Protein AF-A0A015M2F9-F1 (afdb_monomer_lite)

pLDDT: mean 75.0, std 17.31, range [36.25, 96.94]

InterPro domains:
  IPR008906 HAT, C-terminal dimerisation domain [PF05699] (77-139)
  IPR012337 Ribonuclease H-like superfamily [SSF53098] (21-145)

Foldseek 3Di:
DLLVVLLVVCCVVPVDDPCNLVLVLLCLLPLVSLVPDDVVSLPLCSNVVLVCSVDPDPLQVVLSVVSSPDDPVPCDPDPSLVVLVVCCVVRVVVSVSSNVRVVVSQGSVSSVVVVVVVVVVVPPDPDDDDPVNVVVVVVCVVVVPPD

Organism: Rhizophagus irregularis (strain DAOM 197198w) (NCBI:txid1432141)

Secondary structure (DSSP, 8-state):
-HHHHHHHHHHHH-TT-TTHHHHHHGGGGSHHHHHT--TTTT-GGGGTTSHHHHS--HHHHHHHHHHHH---TT-SS--HHHHHHHHTTT-HHHHHHHHHHTTSS--HHHHHHHHHHHHHHHSS------HHHHHHHHHHHHHTT--

Radius of gyration: 17.8 Å; chains: 1; bounding box: 52×30×32 Å

Sequence (147 aa):
MAFEVAYNKFIAHIPNHPSRPLFNACQVFNPKYIYAGDLLRKNIRQYSVIKEFTNPSDDLLQEWGIYCGLENEFLGEIELDQYWLNKMTQLPILSNIALDYIWLPISSCSVERSFSMYNSLLDNDRQNLSKDSLKRLSMMYFNGRRI

Structure (mmCIF, N/CA/C/O backbone):
data_AF-A0A015M2F9-F1
#
_entry.id   AF-A0A015M2F9-F1
#
loop_
_atom_site.group_PDB
_atom_site.id
_atom_site.type_symbol
_atom_site.label_atom_id
_atom_site.label_alt_id
_atom_site.label_comp_id
_atom_site.label_asym_id
_atom_site.label_entity_id
_atom_site.label_seq_id
_atom_site.pdbx_PDB_ins_code
_atom_site.Cartn_x
_atom_site.Cartn_y
_atom_site.Cartn_z
_atom_site.occupancy
_atom_site.B_iso_or_equiv
_atom_site.auth_seq_id
_atom_site.auth_comp_id
_atom_site.auth_asym_id
_atom_site.auth_atom_id
_atom_site.pdbx_PDB_model_num
ATOM 1 N N . MET A 1 1 ? 3.790 6.806 -15.519 1.00 59.09 1 MET A N 1
ATOM 2 C CA . MET A 1 1 ? 4.178 7.615 -14.320 1.00 59.09 1 MET A CA 1
ATOM 3 C C . MET A 1 1 ? 5.608 7.289 -13.894 1.00 59.09 1 MET A C 1
ATOM 5 O O . MET A 1 1 ? 6.146 6.282 -14.328 1.00 59.09 1 MET A O 1
ATOM 9 N N . ALA A 1 2 ? 6.235 8.092 -13.037 1.00 64.56 2 ALA A N 1
ATOM 10 C CA . ALA A 1 2 ? 7.643 7.922 -12.672 1.00 64.56 2 ALA A CA 1
ATOM 11 C C . ALA A 1 2 ? 7.963 6.571 -11.969 1.00 64.56 2 ALA A C 1
ATOM 13 O O . ALA A 1 2 ? 9.016 5.982 -12.206 1.00 64.56 2 ALA A O 1
ATOM 14 N N . PHE A 1 3 ? 7.013 6.021 -11.198 1.00 70.38 3 PHE A N 1
ATOM 15 C CA . PHE A 1 3 ? 7.086 4.651 -10.663 1.00 70.38 3 PHE A CA 1
ATOM 16 C C . PHE A 1 3 ? 7.137 3.590 -11.772 1.00 70.38 3 PHE A C 1
ATOM 18 O O . PHE A 1 3 ? 7.937 2.667 -11.718 1.00 70.38 3 PHE A O 1
ATOM 25 N N . GLU A 1 4 ? 6.298 3.724 -12.796 1.00 71.56 4 GLU A N 1
ATOM 26 C CA . GLU A 1 4 ? 6.176 2.757 -13.892 1.00 71.56 4 GLU A CA 1
ATOM 27 C C . GLU A 1 4 ? 7.462 2.678 -14.722 1.00 71.56 4 GLU A C 1
ATOM 29 O O . GLU A 1 4 ? 7.908 1.591 -15.071 1.00 71.56 4 GLU A O 1
ATOM 34 N N . VAL A 1 5 ? 8.116 3.821 -14.956 1.00 68.94 5 VAL A N 1
ATOM 35 C CA . VAL A 1 5 ? 9.429 3.881 -15.619 1.00 68.94 5 VAL A CA 1
ATOM 36 C C . VAL A 1 5 ? 10.488 3.148 -14.789 1.00 68.94 5 VAL A C 1
ATOM 38 O O . VAL A 1 5 ? 11.214 2.303 -15.318 1.00 68.94 5 VAL A O 1
ATOM 41 N N . ALA A 1 6 ? 10.548 3.417 -13.481 1.00 66.81 6 ALA A N 1
ATOM 42 C CA . ALA A 1 6 ? 11.460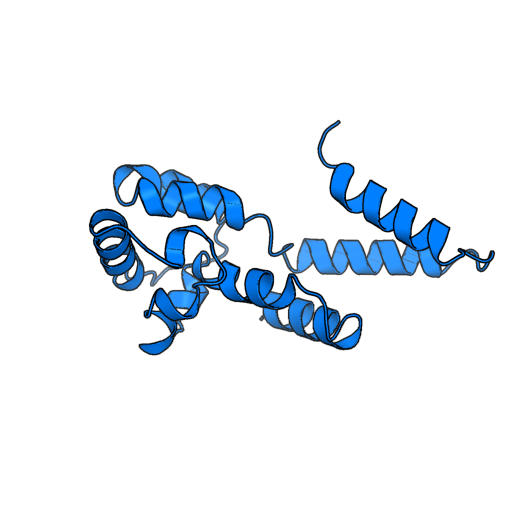 2.739 -12.562 1.00 66.81 6 ALA A CA 1
ATOM 43 C C . ALA A 1 6 ? 11.191 1.227 -12.486 1.00 66.81 6 ALA A C 1
ATOM 45 O O . ALA A 1 6 ? 12.122 0.424 -12.558 1.00 66.81 6 ALA A O 1
ATOM 46 N N . TYR A 1 7 ? 9.921 0.833 -12.401 1.00 72.31 7 TYR A N 1
ATOM 47 C CA . TYR A 1 7 ? 9.493 -0.557 -12.319 1.00 72.31 7 TYR A CA 1
ATOM 48 C C . TYR A 1 7 ? 9.793 -1.323 -13.611 1.00 72.31 7 TYR A C 1
ATOM 50 O O . TYR A 1 7 ? 10.344 -2.420 -13.557 1.00 72.31 7 TYR A O 1
ATOM 58 N N . ASN A 1 8 ? 9.541 -0.727 -14.778 1.00 76.06 8 ASN A N 1
ATOM 59 C CA . ASN A 1 8 ? 9.890 -1.323 -16.068 1.00 76.06 8 ASN A CA 1
ATOM 60 C C . ASN A 1 8 ? 11.405 -1.511 -16.208 1.00 76.06 8 ASN A C 1
ATOM 62 O O . ASN A 1 8 ? 11.859 -2.568 -16.651 1.00 76.06 8 ASN A O 1
ATOM 66 N N . LYS A 1 9 ? 12.205 -0.534 -15.762 1.00 70.44 9 LYS A N 1
ATOM 67 C CA . LYS A 1 9 ? 13.667 -0.660 -15.749 1.00 70.44 9 LYS A CA 1
ATOM 68 C C . LYS A 1 9 ? 14.135 -1.753 -14.785 1.00 70.44 9 LYS A C 1
ATOM 70 O O . LYS A 1 9 ? 15.009 -2.538 -15.146 1.00 70.44 9 LYS A O 1
ATOM 75 N N . PHE A 1 10 ? 13.532 -1.847 -13.601 1.00 66.81 10 PHE A N 1
ATOM 76 C CA . PHE A 1 10 ? 13.793 -2.918 -12.639 1.00 66.81 10 PHE A CA 1
ATOM 77 C C . PHE A 1 10 ? 13.478 -4.301 -13.224 1.00 66.81 10 PHE A C 1
ATOM 79 O O . PHE A 1 10 ? 14.321 -5.191 -13.151 1.00 66.81 10 PHE A O 1
ATOM 86 N N . ILE A 1 11 ? 12.325 -4.472 -13.878 1.00 73.31 11 ILE A N 1
ATOM 87 C CA . ILE A 1 11 ? 11.947 -5.733 -14.537 1.00 73.31 11 ILE A CA 1
ATOM 88 C C . ILE A 1 11 ? 12.934 -6.097 -15.646 1.00 73.31 11 ILE A C 1
ATOM 90 O O . ILE A 1 11 ? 13.329 -7.256 -15.746 1.00 73.31 11 ILE A O 1
ATOM 94 N N . ALA A 1 12 ? 13.341 -5.125 -16.465 1.00 74.31 12 ALA A N 1
ATOM 95 C CA . ALA A 1 12 ? 14.251 -5.367 -17.580 1.00 74.31 12 ALA A CA 1
ATOM 96 C C . ALA A 1 12 ? 15.630 -5.876 -17.123 1.00 74.31 12 ALA A C 1
ATOM 98 O O . ALA A 1 12 ? 16.240 -6.689 -17.812 1.00 74.31 12 ALA A O 1
ATOM 99 N N . HIS A 1 13 ? 16.112 -5.427 -15.959 1.00 67.81 13 HIS A N 1
ATOM 100 C CA . HIS A 1 13 ? 17.440 -5.789 -15.451 1.00 67.81 13 HIS A CA 1
ATOM 101 C C . HIS A 1 13 ? 17.403 -6.936 -14.428 1.00 67.81 13 HIS A C 1
ATOM 103 O O . HIS A 1 13 ? 18.392 -7.650 -14.277 1.00 67.81 13 HIS A O 1
ATOM 109 N N . ILE A 1 14 ? 16.283 -7.127 -13.719 1.00 68.12 14 ILE A N 1
ATOM 110 C CA . ILE A 1 14 ? 16.127 -8.133 -12.659 1.00 68.12 14 ILE A CA 1
ATOM 111 C C . ILE A 1 14 ? 14.732 -8.793 -12.740 1.00 68.12 14 ILE A C 1
ATOM 113 O O . ILE A 1 14 ? 13.891 -8.622 -11.853 1.00 68.12 14 ILE A O 1
ATOM 117 N N . PRO A 1 15 ? 14.460 -9.586 -13.793 1.00 67.69 15 PRO A N 1
ATOM 118 C CA . PRO A 1 15 ? 13.108 -10.060 -14.107 1.00 67.69 15 PRO A CA 1
ATOM 119 C C . PRO A 1 15 ? 12.476 -10.944 -13.016 1.00 67.69 15 PRO A C 1
ATOM 121 O O . PRO A 1 15 ? 11.257 -10.900 -12.824 1.00 67.69 15 PRO A O 1
ATOM 124 N N . ASN A 1 16 ? 13.304 -11.686 -12.268 1.00 74.31 16 ASN A N 1
ATOM 125 C CA . ASN A 1 16 ? 12.890 -12.709 -11.296 1.00 74.31 16 ASN A CA 1
ATOM 126 C C . ASN A 1 16 ? 13.272 -12.366 -9.843 1.00 74.31 16 ASN A C 1
ATOM 128 O O . ASN A 1 16 ? 13.545 -13.262 -9.045 1.00 74.31 16 ASN A O 1
ATOM 132 N N . HIS A 1 17 ? 13.347 -11.081 -9.483 1.00 73.38 17 HIS A N 1
ATOM 133 C CA . HIS A 1 17 ? 13.670 -10.705 -8.106 1.00 73.38 17 HIS A CA 1
ATOM 134 C C . HIS A 1 17 ? 12.547 -11.116 -7.130 1.00 73.38 17 HIS A C 1
ATOM 136 O O . HIS A 1 17 ? 11.394 -10.737 -7.357 1.00 73.38 17 HIS A O 1
ATOM 142 N N . PRO A 1 18 ? 12.848 -11.795 -6.006 1.00 74.25 18 PRO A N 1
ATOM 143 C CA . PRO A 1 18 ? 11.828 -12.274 -5.066 1.00 74.25 18 PRO A CA 1
ATOM 144 C C . PRO A 1 18 ? 10.995 -11.144 -4.442 1.00 74.25 18 PRO A C 1
ATOM 146 O O . PRO A 1 18 ? 9.813 -11.323 -4.176 1.00 74.25 18 PRO A O 1
ATOM 149 N N . SER A 1 19 ? 11.566 -9.949 -4.271 1.00 76.38 19 SER A N 1
ATOM 150 C CA . SER A 1 19 ? 10.847 -8.790 -3.715 1.00 76.38 19 SER A CA 1
ATOM 151 C C . SER A 1 19 ? 9.974 -8.040 -4.730 1.00 76.38 19 SER A C 1
ATOM 153 O O . SER A 1 19 ? 9.294 -7.092 -4.348 1.00 76.38 19 SER A O 1
ATOM 155 N N . ARG A 1 20 ? 9.975 -8.420 -6.019 1.00 76.88 20 ARG A N 1
ATOM 156 C CA . ARG A 1 20 ? 9.211 -7.725 -7.074 1.00 76.88 20 ARG A CA 1
ATOM 157 C C . ARG A 1 20 ? 7.718 -7.562 -6.739 1.00 76.88 20 ARG A C 1
ATOM 159 O O . ARG A 1 20 ? 7.216 -6.450 -6.913 1.00 76.88 20 ARG A O 1
ATOM 166 N N . PRO A 1 21 ? 7.002 -8.595 -6.251 1.00 83.81 21 PRO A N 1
ATOM 167 C CA . PRO A 1 21 ? 5.589 -8.450 -5.915 1.00 83.81 21 PRO A CA 1
ATOM 168 C C . PRO A 1 21 ? 5.372 -7.455 -4.770 1.00 83.81 21 PRO A C 1
ATOM 170 O O . PRO A 1 21 ? 4.435 -6.666 -4.829 1.00 83.81 21 PRO A O 1
ATOM 173 N N . LEU A 1 22 ? 6.279 -7.426 -3.785 1.00 85.38 22 LEU A N 1
ATOM 174 C CA . LEU A 1 22 ? 6.220 -6.484 -2.668 1.00 85.38 22 LEU A CA 1
ATOM 175 C C . LEU A 1 22 ? 6.406 -5.036 -3.135 1.00 85.38 22 LEU A C 1
ATOM 177 O O . LEU A 1 22 ? 5.606 -4.175 -2.776 1.00 85.38 22 LEU A O 1
ATOM 181 N N . PHE A 1 23 ? 7.407 -4.774 -3.983 1.00 81.19 23 PHE A N 1
ATOM 182 C CA . PHE A 1 23 ? 7.621 -3.445 -4.569 1.00 81.19 23 PHE A CA 1
ATOM 183 C C . PHE A 1 23 ? 6.381 -2.941 -5.310 1.00 81.19 23 PHE A C 1
ATOM 185 O O . PHE A 1 23 ? 6.009 -1.778 -5.174 1.00 81.19 23 PHE A O 1
ATOM 192 N N . ASN A 1 24 ? 5.732 -3.817 -6.079 1.00 83.62 24 ASN A N 1
ATOM 193 C CA . ASN A 1 24 ? 4.510 -3.461 -6.787 1.00 83.62 24 ASN A CA 1
ATOM 194 C C . ASN A 1 24 ? 3.339 -3.207 -5.824 1.00 83.62 24 ASN A C 1
ATOM 196 O O . ASN A 1 24 ? 2.587 -2.256 -6.023 1.00 83.62 24 ASN A O 1
ATOM 200 N N . ALA A 1 25 ? 3.201 -4.026 -4.778 1.00 89.19 25 ALA A N 1
ATOM 201 C CA . ALA A 1 25 ? 2.131 -3.899 -3.795 1.00 89.19 25 ALA A CA 1
ATOM 202 C C . ALA A 1 25 ? 2.232 -2.618 -2.957 1.00 89.19 25 ALA A C 1
ATOM 204 O O . ALA A 1 25 ? 1.205 -2.032 -2.646 1.00 89.19 25 ALA A O 1
ATOM 205 N N . CYS A 1 26 ? 3.435 -2.117 -2.659 1.00 88.94 26 CYS A N 1
ATOM 206 C CA . CYS A 1 26 ? 3.612 -0.885 -1.874 1.00 88.94 26 CYS A CA 1
ATOM 207 C C . CYS A 1 26 ? 3.002 0.367 -2.531 1.00 88.94 26 CYS A C 1
ATOM 209 O O . CYS A 1 26 ? 2.800 1.373 -1.854 1.00 88.94 26 CYS A O 1
ATOM 211 N N . GLN A 1 27 ? 2.664 0.320 -3.827 1.00 87.50 27 GLN A N 1
ATOM 212 C CA . GLN A 1 27 ? 1.944 1.409 -4.493 1.00 87.50 27 GLN A CA 1
ATOM 213 C C . GLN A 1 27 ? 0.598 1.728 -3.844 1.00 87.50 27 GLN A C 1
ATOM 215 O O . GLN A 1 27 ? 0.134 2.857 -3.965 1.00 87.50 27 GLN A O 1
ATOM 220 N N . VAL A 1 28 ? -0.012 0.779 -3.132 1.00 90.62 28 VAL A N 1
ATOM 221 C CA . VAL A 1 28 ? -1.265 1.013 -2.404 1.00 90.62 28 VAL A CA 1
ATOM 222 C C . VAL A 1 28 ? -1.174 2.117 -1.376 1.00 90.62 28 VAL A C 1
ATOM 224 O O . VAL A 1 28 ? -2.187 2.730 -1.083 1.00 90.62 28 VAL A O 1
ATOM 227 N N . PHE A 1 29 ? 0.021 2.399 -0.858 1.00 90.81 29 PHE A N 1
ATOM 228 C CA . PHE A 1 29 ? 0.218 3.483 0.093 1.00 90.81 29 PHE A CA 1
ATOM 229 C C . PHE A 1 29 ? 0.318 4.852 -0.583 1.00 90.81 29 PHE A C 1
ATOM 231 O O . PHE A 1 29 ? 0.441 5.869 0.093 1.00 90.81 29 PHE A O 1
ATOM 238 N N . ASN A 1 30 ? 0.274 4.906 -1.916 1.00 87.88 30 ASN A N 1
ATOM 239 C CA . ASN A 1 30 ? 0.141 6.142 -2.663 1.00 87.88 30 ASN A CA 1
ATOM 240 C C . ASN A 1 30 ? -1.352 6.434 -2.903 1.00 87.88 30 ASN A C 1
ATOM 242 O O . ASN A 1 30 ? -1.988 5.742 -3.704 1.00 87.88 30 ASN A O 1
ATOM 246 N N . PRO A 1 31 ? -1.914 7.500 -2.308 1.00 87.12 31 PRO A N 1
ATOM 247 C CA . PRO A 1 31 ? -3.329 7.836 -2.470 1.00 87.12 31 PRO A CA 1
ATOM 248 C C . PRO A 1 31 ? -3.744 8.045 -3.934 1.00 87.12 31 PRO A C 1
ATOM 250 O O . PRO A 1 31 ? -4.853 7.679 -4.319 1.00 87.12 31 PRO A O 1
ATOM 253 N N . LYS A 1 32 ? -2.835 8.535 -4.794 1.00 84.88 32 LYS A N 1
ATOM 254 C CA . LYS A 1 32 ? -3.093 8.673 -6.239 1.00 84.88 32 LYS A CA 1
ATOM 255 C C . LYS A 1 32 ? -3.318 7.326 -6.920 1.00 84.88 32 LYS A C 1
ATOM 257 O O . LYS A 1 32 ? -4.110 7.236 -7.853 1.00 84.88 32 LYS A O 1
ATOM 262 N N . TYR A 1 33 ? -2.606 6.291 -6.480 1.00 85.94 33 TYR A N 1
ATOM 263 C CA . TYR A 1 33 ? -2.677 4.960 -7.077 1.00 85.94 33 TYR A CA 1
ATOM 264 C C . TYR A 1 33 ? -4.020 4.279 -6.788 1.00 85.94 33 TYR A C 1
ATOM 266 O O . TYR A 1 33 ? -4.614 3.689 -7.697 1.00 85.94 33 TYR A O 1
ATOM 274 N N . ILE A 1 34 ? -4.504 4.408 -5.548 1.00 87.44 34 ILE A N 1
ATOM 275 C CA . ILE A 1 34 ? -5.816 3.904 -5.122 1.00 87.44 34 ILE A CA 1
ATOM 276 C C . ILE A 1 34 ? -6.945 4.711 -5.759 1.00 87.44 34 ILE A C 1
ATOM 278 O O . ILE A 1 34 ? -7.897 4.123 -6.268 1.00 87.44 34 ILE A O 1
ATOM 282 N N . TYR A 1 35 ? -6.819 6.041 -5.794 1.00 84.56 35 TYR A N 1
ATOM 283 C CA . TYR A 1 35 ? -7.818 6.915 -6.408 1.00 84.56 35 TYR A CA 1
ATOM 284 C C . TYR A 1 35 ? -7.989 6.645 -7.910 1.00 84.56 35 TYR A C 1
ATOM 286 O O . TYR A 1 35 ? -9.106 6.491 -8.389 1.00 84.56 35 TYR A O 1
ATOM 294 N N . ALA A 1 36 ? -6.885 6.506 -8.652 1.00 82.56 36 ALA A N 1
ATOM 295 C CA . ALA A 1 36 ? -6.906 6.179 -10.081 1.00 82.56 36 ALA A CA 1
ATOM 296 C C . ALA A 1 36 ? -7.204 4.692 -10.372 1.00 82.56 36 ALA A C 1
ATOM 298 O O . ALA A 1 36 ? -6.989 4.222 -11.492 1.00 82.56 36 ALA A O 1
ATOM 299 N N . GLY A 1 37 ? -7.565 3.915 -9.349 1.00 79.81 37 GLY A N 1
ATOM 300 C CA . GLY A 1 37 ? -7.796 2.480 -9.415 1.00 79.81 37 GLY A CA 1
ATOM 301 C C . GLY A 1 37 ? -9.245 2.094 -9.662 1.00 79.81 37 GLY A C 1
ATOM 302 O O . GLY A 1 37 ? -10.172 2.818 -9.312 1.00 79.81 37 GLY A O 1
ATOM 303 N N . ASP A 1 38 ? -9.432 0.903 -10.222 1.00 83.75 38 ASP A N 1
ATOM 304 C CA . ASP A 1 38 ? -10.727 0.234 -10.268 1.00 83.75 38 ASP A CA 1
ATOM 305 C C . ASP A 1 38 ? -11.063 -0.428 -8.915 1.00 83.75 38 ASP A C 1
ATOM 307 O O . ASP A 1 38 ? -10.301 -0.373 -7.944 1.00 83.75 38 ASP A O 1
ATOM 311 N N . LEU A 1 39 ? -12.218 -1.095 -8.845 1.00 82.19 39 LEU A N 1
ATOM 312 C CA . LEU A 1 39 ? -12.631 -1.849 -7.657 1.00 82.19 39 LEU A CA 1
ATOM 313 C C . LEU A 1 39 ? -11.634 -2.956 -7.276 1.00 82.19 39 LEU A C 1
ATOM 315 O O . LEU A 1 39 ? -11.541 -3.308 -6.101 1.00 82.19 39 LEU A O 1
ATOM 319 N N . LEU A 1 40 ? -10.862 -3.484 -8.233 1.00 85.56 40 LEU A N 1
ATOM 320 C CA . LEU A 1 40 ? -9.843 -4.494 -7.956 1.00 85.56 40 LEU A CA 1
ATOM 321 C C . LEU A 1 40 ? -8.677 -3.900 -7.162 1.00 85.56 40 LEU A C 1
ATOM 323 O O . LEU A 1 40 ? -8.223 -4.540 -6.215 1.00 85.56 40 LEU A O 1
ATOM 327 N N . ARG A 1 41 ? -8.248 -2.663 -7.454 1.00 88.12 41 ARG A N 1
ATOM 328 C CA . ARG A 1 41 ? -7.225 -1.972 -6.640 1.00 88.12 41 ARG A CA 1
ATOM 329 C C . ARG A 1 41 ? -7.673 -1.675 -5.211 1.00 88.12 41 ARG A C 1
ATOM 331 O O . ARG A 1 41 ? -6.841 -1.490 -4.332 1.00 88.12 41 ARG A O 1
ATOM 338 N N . LYS A 1 42 ? -8.982 -1.645 -4.962 1.00 90.19 42 LYS A N 1
ATOM 339 C CA . LYS A 1 42 ? -9.551 -1.461 -3.619 1.00 90.19 42 LYS A CA 1
ATOM 340 C C . LYS A 1 42 ? -9.692 -2.777 -2.851 1.00 90.19 42 LYS A C 1
ATOM 342 O O . LYS A 1 42 ? -10.065 -2.765 -1.681 1.00 90.19 42 LYS A O 1
ATOM 347 N N . ASN A 1 43 ? -9.381 -3.921 -3.461 1.00 92.38 43 ASN A N 1
ATOM 348 C CA . ASN A 1 43 ? -9.394 -5.206 -2.775 1.00 92.38 43 ASN A CA 1
ATOM 349 C C . ASN A 1 43 ? -8.058 -5.446 -2.058 1.00 92.38 43 ASN A C 1
ATOM 351 O O . ASN A 1 43 ? -7.075 -5.845 -2.681 1.00 92.38 43 ASN A O 1
ATOM 355 N N . ILE A 1 44 ? -8.047 -5.277 -0.732 1.00 93.44 44 ILE A N 1
ATOM 356 C CA . ILE A 1 44 ? -6.862 -5.459 0.125 1.00 93.44 44 ILE A CA 1
ATOM 357 C C . ILE A 1 44 ? -6.159 -6.813 -0.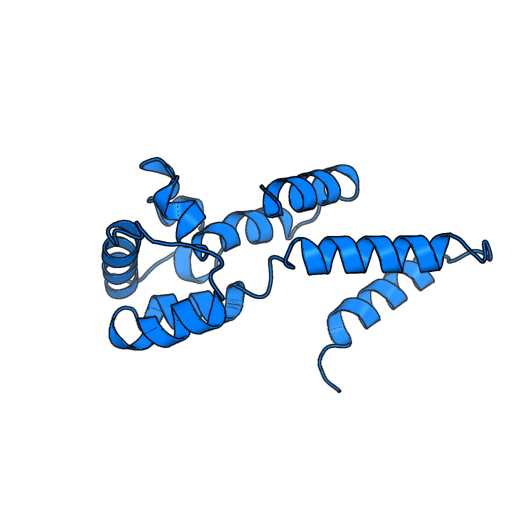087 1.00 93.44 44 ILE A C 1
ATOM 359 O O . ILE A 1 44 ? -4.934 -6.901 -0.016 1.00 93.44 44 ILE A O 1
ATOM 363 N N . ARG A 1 45 ? -6.910 -7.870 -0.435 1.00 92.44 45 ARG A N 1
ATOM 364 C CA . ARG A 1 45 ? -6.368 -9.226 -0.629 1.00 92.44 45 ARG A CA 1
ATOM 365 C C . ARG A 1 45 ? -5.474 -9.348 -1.864 1.00 92.44 45 ARG A C 1
ATOM 367 O O . ARG A 1 45 ? -4.683 -10.282 -1.930 1.00 92.44 45 ARG A O 1
ATOM 374 N N . GLN A 1 46 ? -5.551 -8.412 -2.816 1.00 91.88 46 GLN A N 1
ATOM 375 C CA . GLN A 1 46 ? -4.621 -8.345 -3.956 1.00 91.88 46 GLN A CA 1
ATOM 376 C C . GLN A 1 46 ? -3.180 -8.054 -3.517 1.00 91.88 46 GLN A C 1
ATOM 378 O O . GLN A 1 46 ? -2.231 -8.303 -4.257 1.00 91.88 46 GLN A O 1
ATOM 383 N N . TYR A 1 47 ? -3.015 -7.548 -2.297 1.00 93.25 47 TYR A N 1
ATOM 384 C CA . TYR A 1 47 ? -1.752 -7.078 -1.755 1.00 93.25 47 TYR A CA 1
ATOM 385 C C . TYR A 1 47 ? -1.273 -7.947 -0.591 1.00 93.25 47 TYR A C 1
ATOM 387 O O . TYR A 1 47 ? -0.486 -7.491 0.231 1.00 93.25 47 TYR A O 1
ATOM 395 N N . SER A 1 48 ? -1.688 -9.219 -0.543 1.00 92.94 48 SER A N 1
ATOM 396 C CA . SER A 1 48 ? -1.345 -10.173 0.524 1.00 92.94 48 SER A CA 1
ATOM 397 C C . SER A 1 48 ? 0.156 -10.452 0.669 1.00 92.94 48 SER A C 1
ATOM 399 O O . SER A 1 48 ? 0.572 -11.071 1.638 1.00 92.94 48 SER A O 1
ATOM 401 N N . VAL A 1 49 ? 0.991 -10.004 -0.273 1.00 90.50 49 VAL A N 1
ATOM 402 C CA . VAL A 1 49 ? 2.453 -10.003 -0.109 1.00 90.50 49 VAL A CA 1
ATOM 403 C C . VAL A 1 49 ? 2.916 -9.064 1.018 1.00 90.50 49 VAL A C 1
ATOM 405 O O . VAL A 1 49 ? 3.996 -9.256 1.573 1.00 90.50 49 VAL A O 1
ATOM 408 N N . ILE A 1 50 ? 2.106 -8.063 1.374 1.00 92.12 50 ILE A N 1
ATOM 409 C CA . ILE A 1 50 ? 2.261 -7.278 2.600 1.00 92.12 50 ILE A CA 1
ATOM 410 C C . ILE A 1 50 ? 1.763 -8.156 3.749 1.00 92.12 50 ILE A C 1
ATOM 412 O O . ILE A 1 50 ? 0.628 -8.642 3.723 1.00 92.12 50 ILE A O 1
ATOM 416 N N . LYS A 1 51 ? 2.627 -8.400 4.741 1.00 92.56 51 LYS A N 1
ATOM 417 C CA . LYS A 1 51 ? 2.385 -9.409 5.787 1.00 92.56 51 LYS A CA 1
ATOM 418 C C . LYS A 1 51 ? 1.078 -9.133 6.542 1.00 92.56 51 LYS A C 1
ATOM 420 O O . LYS A 1 51 ? 0.315 -10.059 6.801 1.00 92.56 51 LYS A O 1
ATOM 425 N N . GLU A 1 52 ? 0.774 -7.866 6.808 1.00 94.44 52 GLU A N 1
ATOM 426 C CA . GLU A 1 52 ? -0.424 -7.425 7.525 1.00 94.44 52 GLU A CA 1
ATOM 427 C C . GLU A 1 52 ? -1.706 -7.636 6.713 1.00 94.44 52 GLU A C 1
ATOM 429 O O . GLU A 1 52 ? -2.786 -7.773 7.281 1.00 94.44 52 GLU A O 1
ATOM 434 N N . PHE A 1 53 ? -1.602 -7.716 5.385 1.00 94.69 53 PHE A N 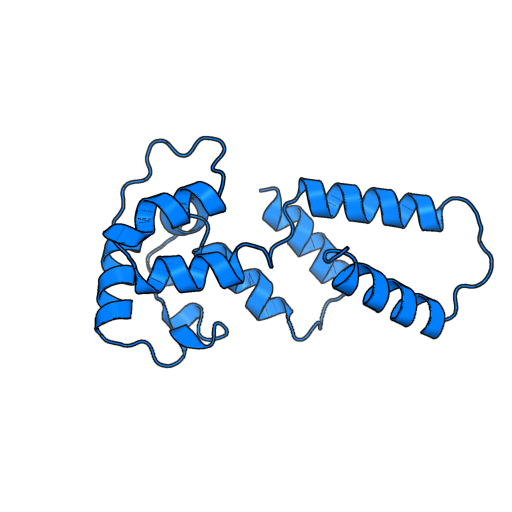1
ATOM 435 C CA . PHE A 1 53 ? -2.745 -7.890 4.487 1.00 94.69 53 PHE A CA 1
ATOM 436 C C . PHE A 1 53 ? -3.042 -9.358 4.166 1.00 94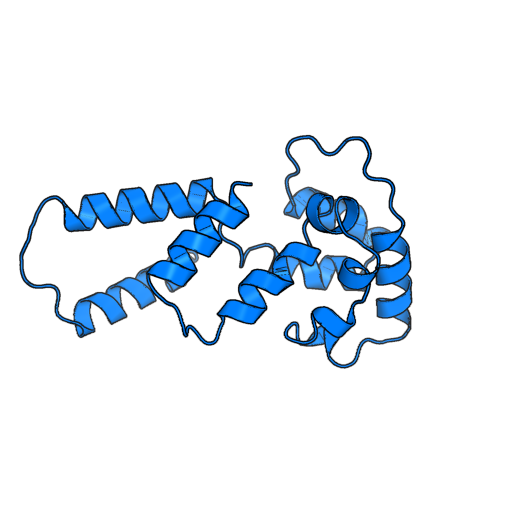.69 53 PHE A C 1
ATOM 438 O O . PHE A 1 53 ? -4.062 -9.652 3.545 1.00 94.69 53 PHE A O 1
ATOM 445 N N . THR A 1 54 ? -2.187 -10.299 4.587 1.00 93.19 54 THR A N 1
ATOM 446 C CA . THR A 1 54 ? -2.458 -11.739 4.428 1.00 93.19 54 THR A CA 1
ATOM 447 C C . THR A 1 54 ? -3.669 -12.173 5.255 1.00 93.19 54 THR A C 1
ATOM 449 O O . THR A 1 54 ? -4.509 -12.931 4.773 1.00 93.19 54 THR A O 1
ATOM 452 N N . ASN A 1 55 ? -3.765 -11.682 6.492 1.00 92.69 55 ASN A N 1
ATOM 453 C CA . ASN A 1 55 ? -4.869 -11.961 7.405 1.00 92.69 55 ASN A CA 1
ATOM 454 C C . ASN A 1 55 ? -5.220 -10.686 8.193 1.00 92.69 55 ASN A C 1
ATOM 456 O O . ASN A 1 55 ? -4.818 -10.563 9.353 1.00 92.69 55 ASN A O 1
ATOM 460 N N . PRO A 1 56 ? -5.882 -9.709 7.546 1.00 93.75 56 PRO A N 1
ATOM 461 C CA . PRO A 1 56 ? -6.160 -8.418 8.159 1.00 93.75 56 PRO A CA 1
ATOM 462 C C . PRO A 1 56 ? -7.181 -8.565 9.291 1.00 93.75 56 PRO A C 1
ATOM 464 O O . PRO A 1 56 ? -8.115 -9.360 9.187 1.00 93.75 56 PRO A O 1
ATOM 467 N N . SER A 1 57 ? -7.012 -7.784 10.359 1.00 95.38 57 SER A N 1
ATOM 468 C CA . SER A 1 57 ? -8.036 -7.642 11.397 1.00 95.38 57 SER A CA 1
ATOM 469 C C . SER A 1 57 ? -9.252 -6.881 10.866 1.00 95.38 57 SER A C 1
ATOM 471 O O . SER A 1 57 ? -9.154 -6.147 9.879 1.00 95.38 57 SER A O 1
ATOM 473 N N . ASP A 1 58 ? -10.389 -7.007 11.551 1.00 96.19 58 ASP A N 1
ATOM 474 C CA . ASP A 1 58 ? -11.599 -6.250 11.211 1.00 96.19 58 ASP A CA 1
ATOM 475 C C . ASP A 1 58 ? -11.359 -4.732 11.286 1.00 96.19 58 ASP A C 1
ATOM 477 O O . ASP A 1 58 ? -11.785 -4.000 10.392 1.00 96.19 58 ASP A O 1
ATOM 481 N N . ASP A 1 59 ? -10.578 -4.271 12.270 1.00 96.44 59 ASP A N 1
ATOM 482 C CA . ASP A 1 59 ? -10.178 -2.863 12.398 1.00 96.44 59 ASP A CA 1
ATOM 483 C C . ASP A 1 59 ? -9.374 -2.389 11.175 1.00 96.44 59 ASP A C 1
ATOM 485 O O . ASP A 1 59 ? -9.631 -1.320 10.620 1.00 96.44 59 ASP A O 1
ATOM 489 N N . LEU A 1 60 ? -8.437 -3.212 10.686 1.00 96.00 60 LEU A N 1
ATOM 490 C CA . LEU A 1 60 ? -7.654 -2.893 9.491 1.00 96.00 60 LEU A CA 1
ATOM 491 C C . LEU A 1 60 ? -8.527 -2.884 8.228 1.00 96.00 60 LEU A C 1
ATOM 493 O O . LEU A 1 60 ? -8.333 -2.042 7.352 1.00 96.00 60 LEU A O 1
ATOM 497 N N . LEU A 1 61 ? -9.501 -3.793 8.123 1.00 96.12 61 LEU A N 1
ATOM 498 C CA . LEU A 1 61 ? -10.467 -3.797 7.021 1.00 96.12 61 LEU A CA 1
ATOM 499 C C . LEU A 1 61 ? -11.339 -2.536 7.031 1.00 96.12 61 LEU A C 1
ATOM 501 O O . LEU A 1 61 ? -11.608 -1.970 5.968 1.00 96.12 61 LEU A O 1
ATOM 505 N N . GLN A 1 62 ? -11.749 -2.077 8.215 1.00 96.00 62 GLN A N 1
ATOM 506 C CA . GLN A 1 62 ? -12.503 -0.840 8.377 1.00 96.00 62 GLN A CA 1
ATOM 507 C C . GLN A 1 62 ? -11.674 0.376 7.947 1.00 96.00 62 GLN A C 1
ATOM 509 O O . GLN A 1 62 ? -12.133 1.165 7.117 1.00 96.00 62 GLN A O 1
ATOM 514 N N . GLU A 1 63 ? -10.446 0.508 8.452 1.00 96.81 63 GLU A N 1
ATOM 515 C CA . GLU A 1 63 ? -9.532 1.586 8.062 1.00 96.81 63 GLU A CA 1
ATOM 516 C C . GLU A 1 63 ? -9.241 1.578 6.558 1.00 96.81 63 GLU A C 1
ATOM 518 O O . GLU A 1 63 ? -9.264 2.621 5.903 1.00 96.81 63 GLU A O 1
ATOM 523 N N . TRP A 1 64 ? -9.034 0.396 5.976 1.00 95.50 64 TRP A N 1
ATOM 524 C CA . TRP A 1 64 ? -8.839 0.239 4.539 1.00 95.50 64 TRP A CA 1
ATOM 525 C C . TRP A 1 64 ? -10.047 0.722 3.728 1.00 95.50 64 TRP A C 1
ATOM 527 O O . TRP A 1 64 ? -9.881 1.400 2.709 1.00 95.50 64 TRP A O 1
ATOM 537 N N . GLY A 1 65 ? -11.264 0.412 4.183 1.00 93.50 65 GLY A N 1
ATOM 538 C CA . GLY A 1 65 ? -12.499 0.894 3.568 1.00 93.50 65 GLY A CA 1
ATOM 539 C C . GLY A 1 65 ? -12.593 2.420 3.577 1.00 93.50 65 GLY A C 1
ATOM 540 O O . GLY A 1 65 ? -12.891 3.021 2.542 1.00 93.50 65 GLY A O 1
ATOM 541 N N . ILE A 1 66 ? -12.261 3.047 4.712 1.00 93.56 66 ILE A N 1
ATOM 542 C CA . ILE A 1 66 ? -12.198 4.509 4.845 1.00 93.56 66 ILE A CA 1
ATOM 543 C C . ILE A 1 66 ? -11.164 5.072 3.868 1.00 93.56 66 ILE A C 1
ATOM 545 O O . ILE A 1 66 ? -11.490 5.956 3.081 1.00 93.56 66 ILE A O 1
ATOM 549 N N . TYR A 1 67 ? -9.945 4.527 3.864 1.00 93.25 67 TYR A N 1
ATOM 550 C CA . TYR A 1 67 ? -8.861 4.958 2.982 1.00 93.25 67 TYR A CA 1
ATOM 551 C C . TYR A 1 67 ? -9.248 4.903 1.497 1.00 93.25 67 TYR A C 1
ATOM 553 O O . TYR A 1 67 ? -9.047 5.872 0.766 1.00 93.25 67 TYR A O 1
ATOM 561 N N . CYS A 1 68 ? -9.876 3.808 1.060 1.00 91.12 68 CYS A N 1
ATOM 562 C CA . CYS A 1 68 ? -10.345 3.626 -0.317 1.00 91.12 68 CYS A CA 1
ATOM 563 C C . CYS A 1 68 ? -11.498 4.560 -0.723 1.00 91.12 68 CYS A C 1
ATOM 565 O O . CYS A 1 68 ? -11.768 4.712 -1.924 1.00 91.12 68 CYS A O 1
ATOM 567 N N . GLY A 1 69 ? -12.209 5.116 0.260 1.00 88.19 69 GLY A N 1
ATOM 568 C CA . GLY A 1 69 ? -13.300 6.071 0.090 1.00 88.19 69 GLY A CA 1
ATOM 569 C C . GLY A 1 69 ? -12.879 7.535 0.228 1.00 88.19 69 GLY A C 1
ATOM 570 O O . GLY A 1 69 ? -13.703 8.408 -0.019 1.00 88.19 69 GLY A O 1
ATOM 571 N N . LEU A 1 70 ? -11.627 7.825 0.602 1.00 86.62 70 LEU A N 1
ATOM 572 C CA . LEU A 1 70 ? -11.144 9.202 0.677 1.00 86.62 70 LEU A CA 1
ATOM 573 C C . LEU A 1 70 ? -11.096 9.815 -0.728 1.00 86.62 70 LEU A C 1
ATOM 575 O O . LEU A 1 70 ? -10.308 9.403 -1.586 1.00 86.62 70 LEU A O 1
ATOM 579 N N . GLU A 1 71 ? -11.918 10.837 -0.944 1.00 70.94 71 GLU A N 1
ATOM 580 C CA . GLU A 1 71 ? -11.812 11.720 -2.098 1.00 70.94 71 GLU A CA 1
ATOM 581 C C . GLU A 1 71 ? -10.523 12.524 -1.961 1.00 70.94 71 GLU A C 1
ATOM 583 O O . GLU A 1 71 ? -10.385 13.408 -1.117 1.00 70.94 71 GLU A O 1
ATOM 588 N N . ASN A 1 72 ? -9.530 12.169 -2.769 1.00 66.62 72 ASN A N 1
ATOM 589 C CA . ASN A 1 72 ? -8.262 12.873 -2.795 1.00 66.62 72 ASN A CA 1
ATOM 590 C C . ASN A 1 72 ? -8.191 13.759 -4.054 1.00 66.62 72 ASN A C 1
ATOM 592 O O . ASN A 1 72 ? -7.284 13.635 -4.874 1.00 66.62 72 ASN A O 1
ATOM 596 N N . GLU A 1 73 ? -9.177 14.640 -4.238 1.00 55.12 73 GLU A N 1
ATOM 597 C CA . GLU A 1 73 ? -9.323 15.459 -5.455 1.00 55.12 73 GLU A CA 1
ATOM 598 C C . GLU A 1 73 ? -8.194 16.497 -5.659 1.00 55.12 73 GLU A C 1
ATOM 600 O O . GLU A 1 73 ? -8.035 17.027 -6.754 1.00 55.12 73 GLU A O 1
ATOM 605 N N . PHE A 1 74 ? -7.339 16.734 -4.654 1.00 53.28 74 PHE A N 1
ATOM 606 C CA . PHE A 1 74 ? -6.280 17.761 -4.672 1.00 53.28 74 PHE A CA 1
ATOM 607 C C . PHE A 1 74 ? -4.866 17.223 -4.438 1.00 53.28 74 PHE A C 1
ATOM 609 O O . PHE A 1 74 ? -4.029 17.839 -3.778 1.00 53.28 74 PHE A O 1
ATOM 616 N N . LEU A 1 75 ? -4.562 16.052 -4.981 1.00 61.16 75 LEU A N 1
ATOM 617 C CA . LEU A 1 75 ? -3.236 15.470 -4.830 1.00 61.16 75 LEU A CA 1
ATOM 618 C C . LEU A 1 75 ? -2.233 16.080 -5.820 1.00 61.16 75 LEU A C 1
ATOM 620 O O . LEU A 1 75 ? -1.937 15.503 -6.871 1.00 61.16 75 LEU A O 1
ATOM 624 N N . GLY A 1 76 ? -1.675 17.236 -5.455 1.00 63.19 76 GLY A N 1
ATOM 625 C CA . GLY A 1 76 ? -0.432 17.773 -6.023 1.00 63.19 76 GLY A CA 1
ATOM 626 C C . GLY A 1 76 ? 0.765 16.842 -5.771 1.00 63.19 76 GLY A C 1
ATOM 627 O O . GLY A 1 76 ? 0.612 15.623 -5.681 1.00 63.19 76 GLY A O 1
ATOM 628 N N . GLU A 1 77 ? 1.988 17.355 -5.676 1.00 65.31 77 GLU A N 1
ATOM 629 C CA . GLU A 1 77 ? 3.082 16.537 -5.131 1.00 65.31 77 GLU A CA 1
ATOM 630 C C . GLU A 1 77 ? 2.783 16.232 -3.656 1.00 65.31 77 GLU A C 1
ATOM 632 O O . GLU A 1 77 ? 2.622 17.143 -2.852 1.00 65.31 77 GLU A O 1
ATOM 637 N N . ILE A 1 78 ? 2.619 14.948 -3.321 1.00 70.31 78 ILE A N 1
ATOM 638 C CA . ILE A 1 78 ? 2.355 14.506 -1.949 1.00 70.31 78 ILE A CA 1
ATOM 639 C C . ILE A 1 78 ? 3.642 13.927 -1.390 1.00 70.31 78 ILE A C 1
ATOM 641 O O . ILE A 1 78 ? 4.161 12.940 -1.919 1.00 70.31 78 ILE A O 1
ATOM 645 N N . GLU A 1 79 ? 4.086 14.481 -0.275 1.00 82.44 79 GLU A N 1
ATOM 646 C CA . GLU A 1 79 ? 5.024 13.813 0.617 1.00 82.44 79 GLU A CA 1
ATOM 647 C C . GLU A 1 79 ? 4.274 12.699 1.359 1.00 82.44 79 GLU A C 1
ATOM 649 O O . GLU A 1 79 ? 3.398 12.954 2.190 1.00 82.44 79 GLU A O 1
ATOM 654 N N . LEU A 1 80 ? 4.532 11.444 0.969 1.00 84.50 80 LEU A N 1
ATOM 655 C CA . LEU A 1 80 ? 3.792 10.283 1.477 1.00 84.50 80 LEU A CA 1
ATOM 656 C C . LEU A 1 80 ? 3.946 10.126 2.993 1.00 84.50 80 LEU A C 1
ATOM 658 O O . LEU A 1 80 ? 2.989 9.751 3.662 1.00 84.50 80 LEU A O 1
ATOM 662 N N . ASP A 1 81 ? 5.117 10.437 3.539 1.00 87.75 81 ASP A N 1
ATOM 663 C CA . ASP A 1 81 ? 5.367 10.437 4.977 1.00 87.75 81 ASP A CA 1
ATOM 664 C C . ASP A 1 81 ? 4.446 11.433 5.690 1.00 87.75 81 ASP A C 1
ATOM 666 O O . ASP A 1 81 ? 3.702 11.031 6.582 1.00 87.75 81 ASP A O 1
ATOM 670 N N . GLN A 1 82 ? 4.388 12.690 5.239 1.00 87.31 82 GLN A N 1
ATOM 671 C CA . GLN A 1 82 ? 3.501 13.700 5.827 1.00 87.31 82 GLN A CA 1
ATOM 672 C C . GLN A 1 82 ? 2.027 13.312 5.696 1.00 87.31 82 GLN A C 1
ATOM 674 O O . GLN A 1 82 ? 1.248 13.483 6.635 1.00 87.31 82 GLN A O 1
ATOM 679 N N . TYR A 1 83 ? 1.637 12.739 4.555 1.00 89.44 83 TYR A N 1
ATOM 680 C CA . TYR A 1 83 ? 0.284 12.229 4.360 1.00 89.44 83 TYR A CA 1
ATOM 681 C C . TYR A 1 83 ? -0.085 11.182 5.418 1.00 89.44 83 TYR A C 1
ATOM 683 O O . TYR A 1 83 ? -1.110 11.322 6.087 1.00 89.44 83 TYR A O 1
ATOM 691 N N . TRP A 1 84 ? 0.749 10.157 5.606 1.00 92.19 84 TRP A N 1
ATOM 692 C CA . TRP A 1 84 ? 0.456 9.065 6.536 1.00 92.19 84 TRP A CA 1
ATOM 693 C C . TRP A 1 84 ? 0.575 9.480 8.005 1.00 92.19 84 TRP A C 1
ATOM 695 O O . TRP A 1 84 ? -0.236 9.027 8.817 1.00 92.19 84 TRP A O 1
ATOM 705 N N . LEU A 1 85 ? 1.487 10.402 8.337 1.00 92.25 85 LEU A N 1
ATOM 706 C CA . LE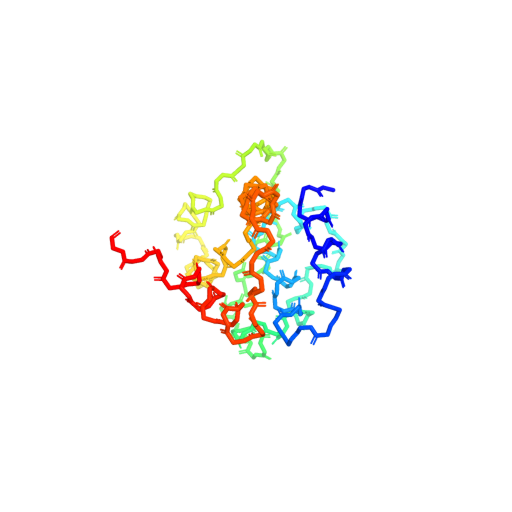U A 1 85 ? 1.561 11.029 9.661 1.00 92.25 85 LEU A CA 1
ATOM 707 C C . LEU A 1 85 ? 0.256 11.775 9.992 1.00 92.25 85 LEU A C 1
ATOM 709 O O . LEU A 1 85 ? -0.320 11.562 11.057 1.00 92.25 85 LEU A O 1
ATOM 713 N N . ASN A 1 86 ? -0.268 12.573 9.056 1.00 91.38 86 ASN A N 1
ATOM 714 C CA . ASN A 1 86 ? -1.522 13.314 9.239 1.00 91.38 86 ASN A CA 1
ATOM 715 C C . ASN A 1 86 ? -2.754 12.403 9.348 1.00 91.38 86 ASN A C 1
ATOM 717 O O . ASN A 1 86 ? -3.788 12.813 9.877 1.00 91.38 86 ASN A O 1
ATOM 721 N N . LYS A 1 87 ? -2.662 11.166 8.849 1.00 91.38 87 LYS A N 1
ATOM 722 C CA . LYS A 1 87 ? -3.736 10.169 8.913 1.00 91.38 87 LYS A CA 1
ATOM 723 C C . LYS A 1 87 ? -3.695 9.273 10.145 1.00 91.38 87 LYS A C 1
ATOM 725 O O . LYS A 1 87 ? -4.677 8.576 10.366 1.00 91.38 87 LYS A O 1
ATOM 730 N N . MET A 1 88 ? -2.668 9.351 10.996 1.00 92.31 88 MET A N 1
ATOM 731 C CA . MET A 1 88 ? -2.557 8.490 12.184 1.00 92.31 88 MET A CA 1
ATOM 732 C C . MET A 1 88 ? -3.748 8.573 13.145 1.00 92.31 88 MET A C 1
ATOM 734 O O . MET A 1 88 ? -4.052 7.595 13.816 1.00 92.31 88 MET A O 1
ATOM 738 N N . THR A 1 89 ? -4.430 9.715 13.233 1.00 92.31 89 THR A N 1
ATOM 739 C CA . THR A 1 89 ? -5.613 9.856 14.099 1.00 92.31 89 THR A CA 1
ATOM 740 C C . THR A 1 89 ? -6.855 9.179 13.522 1.00 92.31 89 THR A C 1
ATOM 742 O O . THR A 1 89 ? -7.707 8.729 14.281 1.00 92.31 89 THR A O 1
ATOM 745 N N . GLN A 1 90 ? -6.968 9.111 12.193 1.00 93.25 90 GLN A N 1
ATOM 746 C CA . GLN A 1 90 ? -8.117 8.544 11.482 1.00 93.25 90 GLN A CA 1
ATOM 747 C C . GLN A 1 90 ? -7.907 7.067 11.122 1.00 93.25 90 GLN A C 1
ATOM 749 O O . GLN A 1 90 ? -8.870 6.308 11.092 1.00 93.25 90 GLN A O 1
ATOM 754 N N . LEU A 1 91 ? -6.667 6.691 10.810 1.00 95.62 91 LEU A N 1
ATOM 755 C CA . LEU A 1 91 ? -6.246 5.395 10.279 1.00 95.62 91 LEU A CA 1
ATOM 756 C C . LEU A 1 91 ? -4.990 4.899 11.026 1.00 95.62 91 LEU A C 1
ATOM 758 O O . LEU A 1 91 ? -3.928 4.761 10.414 1.00 95.62 91 LEU A O 1
ATOM 762 N N . PRO A 1 92 ? -5.037 4.725 12.359 1.00 96.06 92 PRO A N 1
ATOM 763 C CA . PRO A 1 92 ? -3.848 4.432 13.157 1.00 96.06 92 PRO A CA 1
ATOM 764 C C . PRO A 1 92 ? -3.123 3.148 12.740 1.00 96.06 92 PRO A C 1
ATOM 766 O O . PRO A 1 92 ? -1.890 3.124 12.738 1.00 96.06 92 PRO A O 1
ATOM 769 N N . ILE A 1 93 ? -3.837 2.082 12.379 1.00 96.94 93 ILE A N 1
ATOM 770 C CA . ILE A 1 93 ? -3.213 0.806 12.007 1.00 96.94 93 ILE A CA 1
ATOM 771 C C . ILE A 1 93 ? -2.580 0.926 10.617 1.00 96.94 93 ILE A C 1
ATOM 773 O O . ILE A 1 93 ? -1.396 0.636 10.436 1.00 96.94 93 ILE A O 1
ATOM 777 N N . LEU A 1 94 ? -3.347 1.401 9.639 1.00 95.75 94 LEU A N 1
ATOM 778 C CA . LEU A 1 94 ? -2.930 1.519 8.250 1.00 95.75 94 LEU A CA 1
ATOM 779 C C . LEU A 1 94 ? -1.813 2.552 8.080 1.00 95.75 94 LEU A C 1
ATOM 781 O O . LEU A 1 94 ? -0.889 2.294 7.314 1.00 95.75 94 LEU A O 1
ATOM 785 N N . SER A 1 95 ? -1.846 3.674 8.808 1.00 94.75 95 SER A N 1
ATOM 786 C CA . SER A 1 95 ? -0.761 4.662 8.803 1.00 94.75 95 SER A CA 1
ATOM 787 C C . SER A 1 95 ? 0.552 4.079 9.309 1.00 94.75 95 SER A C 1
ATOM 789 O O . SER A 1 95 ? 1.587 4.319 8.693 1.00 94.75 95 SER A O 1
ATOM 791 N N . ASN A 1 96 ? 0.531 3.297 10.393 1.00 95.25 96 ASN A N 1
ATOM 792 C CA . ASN A 1 96 ? 1.746 2.660 10.905 1.00 95.25 96 ASN A CA 1
ATOM 793 C C . ASN A 1 96 ? 2.337 1.685 9.883 1.00 95.25 96 ASN A C 1
ATOM 795 O O . ASN A 1 96 ? 3.526 1.754 9.586 1.00 95.25 96 ASN A O 1
ATOM 799 N N . ILE A 1 97 ? 1.492 0.847 9.276 1.00 94.38 97 ILE A N 1
ATOM 800 C CA . ILE A 1 97 ? 1.922 -0.064 8.209 1.00 94.38 97 ILE A CA 1
ATOM 801 C C . ILE A 1 97 ? 2.484 0.745 7.034 1.00 94.38 97 ILE A C 1
ATOM 803 O O . ILE A 1 97 ? 3.581 0.480 6.555 1.00 94.38 97 ILE A O 1
ATOM 807 N N . ALA A 1 98 ? 1.774 1.771 6.572 1.00 92.56 98 ALA A N 1
ATOM 808 C CA . ALA A 1 98 ? 2.218 2.577 5.446 1.00 92.56 98 ALA A CA 1
ATOM 809 C C . ALA A 1 98 ? 3.599 3.198 5.688 1.00 92.56 98 ALA A C 1
ATOM 811 O O . ALA A 1 98 ? 4.453 3.127 4.807 1.00 92.56 98 ALA A O 1
ATOM 812 N N . LEU A 1 99 ? 3.850 3.742 6.881 1.00 91.12 99 LEU A N 1
ATOM 813 C CA . LEU A 1 99 ? 5.136 4.344 7.244 1.00 91.12 99 LEU A CA 1
ATOM 814 C C . LEU A 1 99 ? 6.305 3.342 7.207 1.00 91.12 99 LEU A C 1
ATOM 816 O O . LEU A 1 99 ? 7.421 3.748 6.879 1.00 91.12 99 LEU A O 1
ATOM 820 N N . ASP A 1 100 ? 6.057 2.049 7.438 1.00 90.19 100 ASP A N 1
ATOM 821 C CA . ASP A 1 100 ? 7.064 0.990 7.282 1.00 90.19 100 ASP A CA 1
ATOM 822 C C . ASP A 1 100 ? 7.379 0.691 5.804 1.00 90.19 100 ASP A C 1
ATOM 824 O O . ASP A 1 100 ? 8.514 0.359 5.448 1.00 90.19 100 ASP A O 1
ATOM 828 N N . TYR A 1 101 ? 6.386 0.822 4.919 1.00 87.31 101 TYR A N 1
ATOM 829 C CA . TYR A 1 101 ? 6.464 0.361 3.529 1.00 87.31 101 TYR A CA 1
ATOM 830 C C . TYR A 1 101 ? 6.702 1.470 2.492 1.00 87.31 101 TYR A C 1
ATOM 832 O O . TYR A 1 101 ? 7.240 1.183 1.420 1.00 87.31 101 TYR A O 1
ATOM 840 N N . ILE A 1 102 ? 6.362 2.733 2.774 1.00 85.12 102 ILE A N 1
ATOM 841 C CA . ILE A 1 102 ? 6.465 3.853 1.811 1.00 85.12 102 ILE A CA 1
ATOM 842 C C . ILE A 1 102 ? 7.902 4.132 1.352 1.00 85.12 102 ILE A C 1
ATOM 844 O O . ILE A 1 102 ? 8.108 4.698 0.281 1.00 85.12 102 ILE A O 1
ATOM 848 N N . TRP A 1 103 ? 8.898 3.697 2.126 1.00 78.12 103 TRP A N 1
ATOM 849 C CA . TRP A 1 103 ? 10.318 3.851 1.805 1.00 78.12 103 TRP A CA 1
ATOM 850 C C . TRP A 1 103 ? 10.856 2.767 0.867 1.00 78.12 103 TRP A C 1
ATOM 852 O O . TRP A 1 103 ? 11.950 2.929 0.324 1.00 78.12 103 TRP A O 1
ATOM 862 N N . LEU A 1 104 ? 10.115 1.668 0.678 1.00 72.56 104 LEU A N 1
ATOM 863 C CA . LEU A 1 104 ? 10.519 0.578 -0.207 1.00 72.56 104 LEU A CA 1
ATOM 864 C C . LEU A 1 104 ? 10.508 1.001 -1.679 1.00 72.56 104 LEU A C 1
ATOM 866 O O . LEU A 1 104 ? 11.537 0.828 -2.332 1.00 72.56 104 LEU A O 1
ATOM 870 N N . PRO A 1 105 ? 9.426 1.572 -2.245 1.00 61.84 105 PRO A N 1
ATOM 871 C CA . PRO A 1 105 ? 9.487 2.121 -3.589 1.00 61.84 105 PRO A CA 1
ATOM 872 C C . PRO A 1 105 ? 10.358 3.384 -3.578 1.00 61.84 105 PRO A C 1
ATOM 874 O O . PRO A 1 105 ? 9.906 4.484 -3.274 1.00 61.84 105 PRO A O 1
ATOM 877 N N . ILE A 1 106 ? 11.635 3.212 -3.924 1.00 55.97 106 ILE A N 1
ATOM 878 C CA . ILE A 1 106 ? 12.582 4.303 -4.153 1.00 55.97 106 ILE A CA 1
ATOM 879 C C . ILE A 1 106 ? 11.913 5.275 -5.142 1.00 55.97 106 ILE A C 1
ATOM 881 O O . ILE A 1 106 ? 11.495 4.861 -6.226 1.00 55.97 106 ILE A O 1
ATOM 885 N N . SER A 1 107 ? 11.755 6.551 -4.764 1.00 53.44 107 SER A N 1
ATOM 886 C CA . SER A 1 107 ? 11.131 7.554 -5.639 1.00 53.44 107 SER A CA 1
ATOM 887 C C . SER A 1 107 ? 11.829 7.577 -7.001 1.00 53.44 107 SER A C 1
ATOM 889 O O . SER A 1 107 ? 13.025 7.305 -7.078 1.00 53.44 107 SER A O 1
ATOM 891 N N . SER A 1 108 ? 11.128 7.913 -8.086 1.00 50.62 108 SER A N 1
ATOM 892 C CA . SER A 1 108 ? 11.735 7.945 -9.427 1.00 50.62 108 SER A CA 1
ATOM 893 C C . SER A 1 108 ? 12.996 8.798 -9.487 1.00 50.62 108 SER A C 1
ATOM 895 O O . SER A 1 108 ? 13.970 8.371 -10.084 1.00 50.62 108 SER A O 1
ATOM 897 N N . CYS A 1 109 ? 13.020 9.941 -8.797 1.00 47.28 109 CYS A N 1
ATOM 898 C CA . CYS A 1 109 ? 14.207 10.782 -8.677 1.00 47.28 109 CYS A CA 1
ATOM 899 C C . CYS A 1 109 ? 15.348 10.045 -7.959 1.00 47.28 109 CYS A C 1
ATOM 901 O O . CYS A 1 109 ? 16.501 10.125 -8.370 1.00 47.28 109 CYS A O 1
ATOM 903 N N . SER A 1 110 ? 15.041 9.274 -6.914 1.00 51.75 110 SER A N 1
ATOM 904 C CA . SER A 1 110 ? 16.034 8.464 -6.206 1.00 51.75 110 SER A CA 1
ATOM 905 C C . SER A 1 110 ? 16.493 7.266 -7.044 1.00 51.75 110 SER A C 1
ATOM 907 O O . SER A 1 110 ? 17.666 6.912 -6.985 1.00 51.75 110 SER A O 1
ATOM 909 N N . VAL A 1 111 ? 15.625 6.684 -7.876 1.00 53.91 111 VAL A N 1
ATOM 910 C CA . VAL A 1 111 ? 15.962 5.627 -8.840 1.00 53.91 111 VAL A CA 1
ATOM 911 C C . VAL A 1 111 ? 16.815 6.181 -9.979 1.00 53.91 111 VAL A C 1
ATOM 913 O O . VAL A 1 111 ? 17.829 5.587 -10.312 1.00 53.91 111 VAL A O 1
ATOM 916 N N . GLU A 1 112 ? 16.464 7.330 -10.549 1.00 50.12 112 GLU A N 1
ATOM 917 C CA . GLU A 1 112 ? 17.225 8.019 -11.594 1.00 50.12 112 GLU A CA 1
ATOM 918 C C . GLU A 1 112 ? 18.573 8.497 -11.076 1.00 50.12 112 GLU A C 1
ATOM 920 O O . GLU A 1 112 ? 19.580 8.254 -11.729 1.00 50.12 112 GLU A O 1
ATOM 925 N N . ARG A 1 113 ? 18.628 9.087 -9.877 1.00 55.88 113 ARG A N 1
ATOM 926 C CA . ARG A 1 113 ? 19.888 9.432 -9.211 1.00 55.88 113 ARG A CA 1
ATOM 927 C C . ARG A 1 113 ? 20.715 8.180 -8.941 1.00 55.88 113 ARG A C 1
ATOM 929 O O . ARG A 1 113 ? 21.912 8.199 -9.184 1.00 55.88 113 ARG A O 1
ATOM 936 N N . SER A 1 114 ? 20.091 7.080 -8.523 1.00 52.88 114 SER A N 1
ATOM 937 C CA . SER A 1 114 ? 20.790 5.809 -8.305 1.00 52.88 114 SER A CA 1
ATOM 938 C C . SER A 1 114 ? 21.295 5.187 -9.598 1.00 52.88 114 SER A C 1
ATOM 940 O O . SER A 1 114 ? 22.411 4.693 -9.625 1.00 52.88 114 SER A O 1
ATOM 942 N N . PHE A 1 115 ? 20.527 5.240 -10.686 1.00 53.62 115 PHE A N 1
ATOM 943 C CA . PHE A 1 115 ? 20.965 4.768 -11.995 1.00 53.62 115 PHE A CA 1
ATOM 944 C C . PHE A 1 115 ? 21.994 5.695 -12.633 1.00 53.62 115 PHE A C 1
ATOM 946 O O . PHE A 1 115 ? 22.871 5.204 -13.324 1.00 53.62 115 PHE A O 1
ATOM 953 N N . SER A 1 116 ? 21.904 7.004 -12.413 1.00 55.88 116 SER A N 1
ATOM 954 C CA . SER A 1 116 ? 22.883 7.989 -12.872 1.00 55.88 116 SER A CA 1
ATOM 955 C C . SER A 1 116 ? 24.200 7.818 -12.121 1.00 55.88 116 SER A C 1
ATOM 957 O O . SER A 1 116 ? 25.249 7.743 -12.742 1.00 55.88 116 SER A O 1
ATOM 959 N N . MET A 1 117 ? 24.139 7.618 -10.803 1.00 53.03 117 MET A N 1
ATOM 960 C CA . MET A 1 117 ? 25.296 7.302 -9.966 1.00 53.03 117 MET A CA 1
ATOM 961 C C . MET A 1 117 ? 25.869 5.913 -10.289 1.00 53.03 117 MET A C 1
ATOM 963 O O . MET A 1 117 ? 27.079 5.737 -10.343 1.00 53.03 117 MET A O 1
ATOM 967 N N . TYR A 1 118 ? 25.020 4.923 -10.569 1.00 49.75 118 TYR A N 1
ATOM 968 C CA . TYR A 1 118 ? 25.444 3.606 -11.048 1.00 49.75 118 TYR A CA 1
ATOM 969 C C . TYR A 1 118 ? 26.126 3.706 -12.412 1.00 49.75 118 TYR A C 1
ATOM 971 O O . TYR A 1 118 ? 27.214 3.174 -12.590 1.00 49.75 118 TYR A O 1
ATOM 979 N N . ASN A 1 119 ? 25.531 4.438 -13.352 1.00 52.44 119 ASN A N 1
ATOM 980 C CA . ASN A 1 119 ? 26.126 4.674 -14.656 1.00 52.44 119 ASN A CA 1
ATOM 981 C C . ASN A 1 119 ? 27.433 5.454 -14.519 1.00 52.44 119 ASN A C 1
ATOM 983 O O . ASN A 1 119 ? 28.399 5.032 -15.123 1.00 52.44 119 ASN A O 1
ATOM 987 N N . SER A 1 120 ? 27.536 6.480 -13.667 1.00 57.03 120 SER A N 1
ATOM 988 C CA . SER A 1 120 ? 28.797 7.204 -13.448 1.00 57.03 120 SER A CA 1
ATOM 989 C C . SER A 1 120 ? 29.886 6.327 -12.826 1.00 57.03 120 SER A C 1
ATOM 991 O O . SER A 1 120 ? 31.060 6.509 -13.126 1.00 57.03 120 SER A O 1
ATOM 993 N N . LEU A 1 121 ? 29.508 5.370 -11.968 1.00 51.50 121 LEU A N 1
ATOM 994 C CA . LEU A 1 121 ? 30.420 4.353 -11.432 1.00 51.50 121 LEU A CA 1
ATOM 995 C C . LEU A 1 121 ? 30.847 3.334 -12.501 1.00 51.50 121 LEU A C 1
ATOM 997 O O . LEU A 1 121 ? 31.925 2.759 -12.393 1.00 51.50 121 LEU A O 1
ATOM 1001 N N . LEU A 1 122 ? 30.017 3.105 -13.522 1.00 52.31 122 LEU A N 1
ATOM 1002 C CA . LEU A 1 122 ? 30.333 2.244 -14.662 1.00 52.31 122 LEU A CA 1
ATOM 1003 C C . LEU A 1 122 ? 31.080 2.969 -15.793 1.00 52.31 122 LEU A C 1
ATOM 1005 O O . LEU A 1 122 ? 31.775 2.301 -16.558 1.00 52.31 122 LEU A O 1
ATOM 1009 N N . ASP A 1 123 ? 30.940 4.292 -15.914 1.00 54.69 123 ASP A N 1
ATOM 1010 C CA . ASP A 1 123 ? 31.363 5.035 -17.108 1.00 54.69 123 ASP A CA 1
ATOM 1011 C C . ASP A 1 123 ? 32.825 5.489 -17.100 1.00 54.69 123 ASP A C 1
ATOM 1013 O O . ASP A 1 123 ? 33.270 6.033 -18.103 1.00 54.69 123 ASP A O 1
ATOM 1017 N N . ASN A 1 124 ? 33.604 5.276 -16.029 1.00 54.78 124 ASN A N 1
ATOM 1018 C CA . ASN A 1 124 ? 34.978 5.801 -16.007 1.00 54.78 124 ASN A CA 1
ATOM 1019 C C . ASN A 1 124 ? 36.104 4.889 -15.524 1.00 54.78 124 ASN A C 1
ATOM 1021 O O . ASN A 1 124 ? 37.245 5.310 -15.629 1.00 54.78 124 ASN A O 1
ATOM 1025 N N . ASP A 1 125 ? 35.864 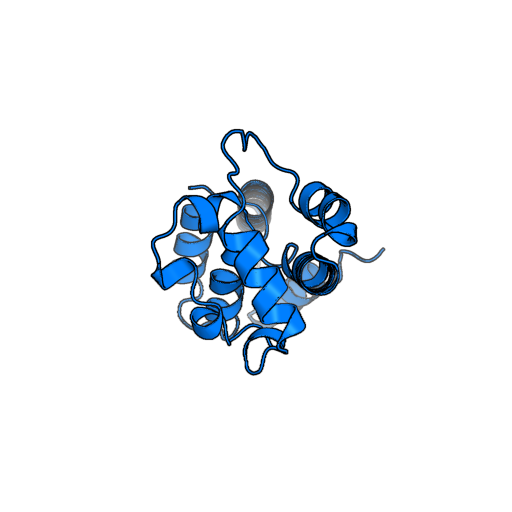3.642 -15.112 1.00 48.34 125 ASP A N 1
ATOM 1026 C CA . ASP A 1 125 ? 36.976 2.688 -14.991 1.00 48.34 125 ASP A CA 1
ATOM 1027 C C . ASP A 1 125 ? 36.493 1.243 -15.131 1.00 48.34 125 ASP A C 1
ATOM 1029 O O . ASP A 1 125 ? 36.031 0.594 -14.189 1.00 48.34 125 ASP A O 1
ATOM 1033 N N . ARG A 1 126 ? 36.636 0.698 -16.346 1.00 53.16 126 ARG A N 1
ATOM 1034 C CA . ARG A 1 126 ? 36.573 -0.748 -16.587 1.00 53.16 126 ARG A CA 1
ATOM 1035 C C . ARG A 1 126 ? 37.790 -1.424 -15.952 1.00 53.16 126 ARG A C 1
ATOM 1037 O O . ARG A 1 126 ? 38.714 -1.838 -16.643 1.00 53.16 126 ARG A O 1
ATOM 1044 N N . GLN A 1 127 ? 37.766 -1.597 -14.639 1.00 50.44 127 GLN A N 1
ATOM 1045 C CA . GLN A 1 127 ? 38.631 -2.538 -13.935 1.00 50.44 127 GLN A CA 1
ATOM 1046 C C . GLN A 1 127 ? 37.740 -3.545 -13.203 1.00 50.44 127 GLN A C 1
ATOM 1048 O O . GLN A 1 127 ? 37.375 -3.369 -12.047 1.00 50.44 127 GLN A O 1
ATOM 1053 N N . ASN A 1 128 ? 37.334 -4.579 -13.949 1.00 52.06 128 ASN A N 1
ATOM 1054 C CA . ASN A 1 128 ? 36.866 -5.892 -13.489 1.00 52.06 128 ASN A CA 1
ATOM 1055 C C . ASN A 1 128 ? 36.236 -5.940 -12.085 1.00 52.06 128 ASN A C 1
ATOM 1057 O O . ASN A 1 128 ? 36.772 -6.561 -11.165 1.00 52.06 128 ASN A O 1
ATOM 1061 N N . LEU A 1 129 ? 35.044 -5.361 -11.928 1.00 53.22 129 LEU A N 1
ATOM 1062 C CA . LEU A 1 129 ? 34.224 -5.676 -10.764 1.00 53.22 129 LEU A CA 1
ATOM 1063 C C . LEU A 1 129 ? 33.703 -7.104 -10.919 1.00 53.22 129 LEU A C 1
ATOM 1065 O O . LEU A 1 129 ? 32.826 -7.394 -11.734 1.00 53.22 129 LEU A O 1
ATOM 1069 N N . SER A 1 130 ? 34.276 -8.011 -10.131 1.00 58.12 130 SER A N 1
ATOM 1070 C CA . SER A 1 130 ? 33.791 -9.380 -10.038 1.00 58.12 130 SER A CA 1
ATOM 1071 C C . SER A 1 130 ? 32.360 -9.394 -9.491 1.00 58.12 130 SER A C 1
ATOM 1073 O O . SER A 1 130 ? 31.888 -8.455 -8.840 1.00 58.12 130 SER A O 1
ATOM 1075 N N . LYS A 1 131 ? 31.654 -10.503 -9.723 1.00 53.72 131 LYS A N 1
ATOM 1076 C CA . LYS A 1 131 ? 30.289 -10.715 -9.220 1.00 53.72 131 LYS A CA 1
ATOM 1077 C C . LYS A 1 131 ? 30.194 -10.537 -7.693 1.00 53.72 131 LYS A C 1
ATOM 1079 O O . LYS A 1 131 ? 29.147 -10.133 -7.190 1.00 53.72 131 LYS A O 1
ATOM 1084 N N . ASP A 1 132 ? 31.290 -10.782 -6.975 1.00 50.53 132 ASP A N 1
ATOM 1085 C CA . ASP A 1 132 ? 31.394 -10.564 -5.531 1.00 50.53 132 ASP A CA 1
ATOM 1086 C C . ASP A 1 132 ? 31.546 -9.091 -5.158 1.00 50.53 132 ASP A C 1
ATOM 1088 O O . ASP A 1 132 ? 30.914 -8.644 -4.200 1.00 50.53 132 ASP A O 1
ATOM 1092 N N . SER A 1 133 ? 32.303 -8.309 -5.930 1.00 58.72 133 SER A N 1
ATOM 1093 C CA . SER A 1 133 ? 32.383 -6.861 -5.728 1.00 58.72 133 SER A CA 1
ATOM 1094 C C . SER A 1 133 ? 31.022 -6.202 -5.958 1.00 58.72 133 SER A C 1
ATOM 1096 O O . SER A 1 133 ? 30.618 -5.362 -5.163 1.00 58.72 133 SER A O 1
ATOM 1098 N N . LEU A 1 134 ? 30.259 -6.658 -6.960 1.00 58.72 134 LEU A N 1
ATOM 1099 C CA . LEU A 1 134 ? 28.880 -6.214 -7.207 1.00 58.72 134 LEU A CA 1
ATOM 1100 C C . LEU A 1 134 ? 27.925 -6.564 -6.056 1.00 58.72 134 LEU A C 1
ATOM 1102 O O . LEU A 1 134 ? 27.132 -5.721 -5.639 1.00 58.72 134 LEU A O 1
ATOM 1106 N N . LYS A 1 135 ? 28.017 -7.779 -5.499 1.00 57.44 135 LYS A N 1
ATOM 1107 C CA . LYS A 1 135 ? 27.226 -8.169 -4.320 1.00 57.44 135 LYS A CA 1
ATOM 1108 C C . LYS A 1 135 ? 27.571 -7.326 -3.093 1.00 57.44 135 LYS A C 1
ATOM 1110 O O . LYS A 1 135 ? 26.665 -6.875 -2.399 1.00 57.44 135 LYS A O 1
ATOM 1115 N N . ARG A 1 136 ? 28.860 -7.080 -2.839 1.00 54.12 136 ARG A N 1
ATOM 1116 C CA . ARG A 1 136 ? 29.327 -6.253 -1.713 1.00 54.12 136 ARG A CA 1
ATOM 1117 C C . ARG A 1 136 ? 28.917 -4.790 -1.870 1.00 54.12 136 ARG A C 1
ATOM 1119 O O . ARG A 1 136 ? 28.476 -4.187 -0.896 1.00 54.12 136 ARG A O 1
ATOM 1126 N N . LEU A 1 137 ? 28.988 -4.247 -3.087 1.00 56.56 137 LEU A N 1
ATOM 1127 C CA . LEU A 1 137 ? 28.521 -2.893 -3.386 1.00 56.56 137 LEU A CA 1
ATOM 1128 C C . LEU A 1 137 ? 27.007 -2.776 -3.175 1.00 56.56 137 LEU A C 1
ATOM 1130 O O . LEU A 1 137 ? 26.547 -1.826 -2.554 1.00 56.56 137 LEU A O 1
ATOM 1134 N N . SER A 1 138 ? 26.247 -3.779 -3.624 1.00 54.91 138 SER A N 1
ATOM 1135 C CA . SER A 1 138 ? 24.802 -3.858 -3.404 1.00 54.91 138 SER A CA 1
ATOM 1136 C C . SER A 1 138 ? 24.463 -3.922 -1.907 1.00 54.91 138 SER A C 1
ATOM 1138 O O . SER A 1 138 ? 23.590 -3.191 -1.452 1.00 54.91 138 SER A O 1
ATOM 1140 N N . MET A 1 139 ? 25.208 -4.695 -1.110 1.00 54.22 139 MET A N 1
ATOM 1141 C CA . MET A 1 139 ? 25.047 -4.739 0.351 1.00 54.22 139 MET A CA 1
ATOM 1142 C C . MET A 1 139 ? 25.387 -3.409 1.047 1.00 54.22 139 MET A C 1
ATOM 1144 O O . MET A 1 139 ? 24.641 -2.987 1.927 1.00 54.22 139 MET A O 1
ATOM 1148 N N . MET A 1 140 ? 26.468 -2.720 0.656 1.00 53.94 140 MET A N 1
ATOM 1149 C CA . MET A 1 140 ? 26.797 -1.390 1.201 1.00 53.94 140 MET A CA 1
ATOM 1150 C C . MET A 1 140 ? 25.752 -0.332 0.815 1.00 53.94 140 MET A C 1
ATOM 1152 O O . MET A 1 140 ? 25.394 0.507 1.636 1.00 53.94 140 MET A O 1
ATOM 1156 N N . TYR A 1 141 ? 25.208 -0.416 -0.399 1.00 51.69 141 TYR A N 1
ATOM 1157 C CA . TYR A 1 141 ? 24.169 0.470 -0.926 1.00 51.69 141 TYR A CA 1
ATOM 1158 C C . TYR A 1 141 ? 22.837 0.368 -0.159 1.00 51.69 141 TYR A C 1
ATOM 1160 O O . TYR A 1 141 ? 22.191 1.386 0.076 1.00 51.69 141 TYR A O 1
ATOM 1168 N N . PHE A 1 142 ? 22.449 -0.828 0.301 1.00 51.75 142 PHE A N 1
ATOM 1169 C CA . PHE A 1 142 ? 21.243 -1.008 1.126 1.00 51.75 142 PHE A CA 1
ATOM 1170 C C . PHE A 1 142 ? 21.449 -0.665 2.614 1.00 51.75 142 PHE A C 1
ATOM 1172 O O . PHE A 1 142 ? 20.495 -0.261 3.274 1.00 51.75 142 PHE A O 1
ATOM 1179 N N . ASN A 1 143 ? 22.676 -0.769 3.138 1.00 45.66 143 ASN A N 1
ATOM 1180 C CA . ASN A 1 143 ? 22.980 -0.510 4.554 1.00 45.66 143 ASN A CA 1
ATOM 1181 C C . ASN A 1 143 ? 23.467 0.923 4.854 1.00 45.66 143 ASN A C 1
ATOM 1183 O O . ASN A 1 143 ? 23.516 1.320 6.014 1.00 45.66 143 ASN A O 1
ATOM 1187 N N . GLY A 1 144 ? 23.809 1.722 3.839 1.00 45.22 144 GLY A N 1
ATOM 1188 C CA . GLY A 1 144 ? 24.427 3.045 4.003 1.00 45.22 144 GLY A CA 1
ATOM 1189 C C . GLY A 1 144 ? 23.518 4.184 4.491 1.00 45.22 144 GLY A C 1
ATOM 1190 O O . GLY A 1 144 ? 23.986 5.311 4.589 1.00 45.22 144 GLY A O 1
ATOM 1191 N N . ARG A 1 145 ? 22.236 3.940 4.803 1.00 45.41 145 ARG A N 1
ATOM 1192 C CA . ARG A 1 145 ? 21.307 4.969 5.330 1.00 45.41 145 ARG A CA 1
ATOM 1193 C C . ARG A 1 145 ? 21.272 5.079 6.862 1.00 45.41 145 ARG A C 1
ATOM 1195 O O . ARG A 1 145 ? 20.375 5.717 7.407 1.00 45.41 145 ARG A O 1
ATOM 1202 N N . ARG A 1 146 ? 22.235 4.478 7.564 1.00 44.25 146 ARG A N 1
ATOM 1203 C CA . ARG A 1 146 ? 22.456 4.691 9.003 1.00 44.25 146 ARG A CA 1
ATOM 1204 C C . ARG A 1 146 ? 23.932 4.950 9.306 1.00 44.25 146 ARG A C 1
ATOM 1206 O O . ARG A 1 146 ? 24.594 4.087 9.874 1.00 44.25 146 ARG A O 1
ATOM 1213 N N . ILE A 1 147 ? 24.417 6.130 8.927 1.00 36.25 147 ILE A N 1
ATOM 1214 C CA . ILE A 1 147 ? 25.429 6.896 9.674 1.00 36.25 147 ILE A CA 1
ATOM 1215 C C . ILE A 1 147 ? 24.993 8.356 9.614 1.00 36.25 147 ILE A C 1
ATOM 1217 O O . ILE A 1 147 ? 24.624 8.789 8.498 1.00 36.25 147 ILE A O 1
#